Protein AF-A0A919GGV4-F1 (afdb_monomer_lite)

pLDDT: mean 75.47, std 19.91, range [45.5, 97.0]

Organism: NCBI:txid2014920

Secondary structure (DSSP, 8-state):
--------PPP-------PPP----------PP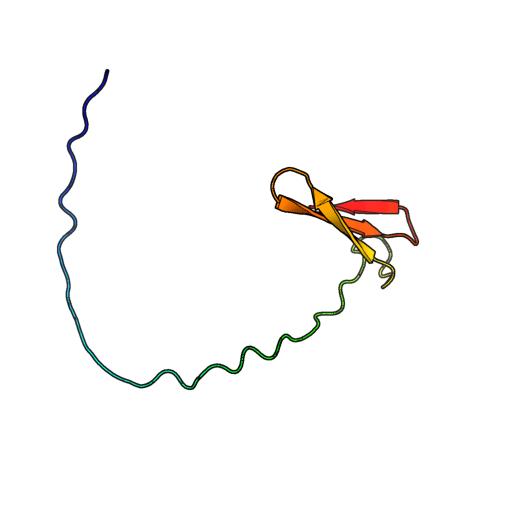PTTT--S-EEEEE-TTS-EEEEETTT--EE-

InterPro domains:
  IPR024064 FdhE-like superfamily [G3DSA:3.90.1670.10] (3-64)
  IPR024064 FdhE-like superfamily [SSF144020] (15-64)

Radius of gyration: 22.25 Å; chains: 1; bounding box: 45×37×46 Å

Sequence (64 aa):
MARREGEAMPASIRGEAHGLPELVVMRSKTTLLCPSCGSLHVAQVLGDNGGISYVCTACGHSWS

Foldseek 3Di:
DDDDDDDDDDDDDDDDDDDDDPPPPPVPVPQDADPVPRDSQKDWDQDPVRDIKIARPVPGDIDD

Structure (mmCIF, N/CA/C/O backbone):
data_AF-A0A919GGV4-F1
#
_entry.id   AF-A0A919GGV4-F1
#
loop_
_atom_site.group_PDB
_atom_site.id
_atom_site.type_symbol
_atom_site.label_atom_id
_atom_site.label_alt_id
_atom_site.label_comp_id
_atom_site.label_asym_id
_atom_site.label_entity_id
_atom_site.label_seq_id
_atom_site.pdbx_PDB_ins_code
_atom_site.Cartn_x
_atom_site.Cartn_y
_atom_site.Cartn_z
_atom_site.occupancy
_atom_site.B_iso_or_equiv
_atom_site.auth_seq_id
_atom_site.auth_comp_id
_atom_site.auth_asym_id
_atom_site.auth_atom_id
_atom_si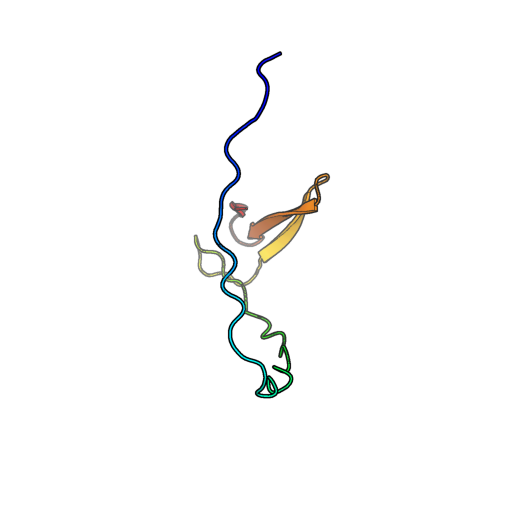te.pdbx_PDB_model_num
ATOM 1 N N . MET 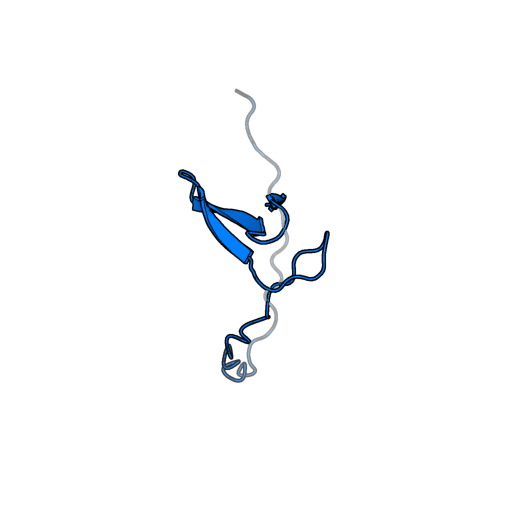A 1 1 ? 22.868 22.063 -28.824 1.00 46.28 1 MET A N 1
ATOM 2 C CA . MET A 1 1 ? 24.089 22.139 -27.992 1.00 46.28 1 MET A CA 1
ATOM 3 C C . MET A 1 1 ? 24.146 23.503 -27.312 1.00 46.28 1 MET A C 1
ATOM 5 O O . MET A 1 1 ? 24.668 24.441 -27.889 1.00 46.28 1 MET A O 1
ATOM 9 N N . ALA A 1 2 ? 23.547 23.642 -26.129 1.00 45.50 2 ALA A N 1
ATOM 10 C CA . ALA A 1 2 ? 23.707 24.840 -25.304 1.00 45.50 2 ALA A CA 1
ATOM 11 C C . ALA A 1 2 ? 24.517 24.435 -24.072 1.00 45.50 2 ALA A C 1
ATOM 13 O O . ALA A 1 2 ? 24.195 23.450 -23.406 1.00 45.50 2 ALA A O 1
ATOM 14 N N . ARG A 1 3 ? 25.643 25.119 -23.887 1.00 53.75 3 ARG A N 1
ATOM 15 C CA . ARG A 1 3 ? 26.646 24.840 -22.867 1.00 53.75 3 ARG A CA 1
ATOM 16 C C . ARG A 1 3 ? 26.219 25.428 -21.521 1.00 53.75 3 ARG A C 1
ATOM 18 O O . ARG A 1 3 ? 25.557 26.458 -21.476 1.00 53.75 3 ARG A O 1
ATOM 25 N N . ARG A 1 4 ? 26.612 24.711 -20.465 1.00 59.75 4 ARG A N 1
ATOM 26 C CA . ARG A 1 4 ? 26.639 25.129 -19.056 1.00 59.75 4 ARG A CA 1
ATOM 27 C C . ARG A 1 4 ? 27.482 26.399 -18.903 1.00 59.75 4 ARG A C 1
ATOM 29 O O . ARG A 1 4 ? 28.379 26.582 -19.714 1.00 59.75 4 ARG A O 1
ATOM 36 N N . GLU A 1 5 ? 27.150 27.234 -17.917 1.00 55.25 5 GLU A N 1
ATOM 37 C CA . GLU A 1 5 ? 28.062 27.811 -16.911 1.00 55.25 5 GLU A CA 1
ATOM 38 C C . GLU A 1 5 ? 27.224 28.642 -15.919 1.00 55.25 5 GLU A C 1
ATOM 40 O O . GLU A 1 5 ? 26.501 29.558 -16.307 1.00 55.25 5 GLU A O 1
ATOM 45 N N . GLY A 1 6 ? 27.301 28.300 -14.634 1.00 49.59 6 GLY A N 1
ATOM 46 C CA . GLY A 1 6 ? 26.594 28.993 -13.556 1.00 49.59 6 GLY A CA 1
ATOM 47 C C . GLY A 1 6 ? 26.813 28.335 -12.194 1.00 49.59 6 GLY A C 1
ATOM 48 O O . GLY A 1 6 ? 25.871 28.206 -11.422 1.00 49.59 6 GLY A O 1
ATOM 49 N N . GLU A 1 7 ? 28.034 27.860 -11.931 1.00 49.34 7 GLU A N 1
ATOM 50 C CA . GLU A 1 7 ? 28.463 27.348 -10.628 1.00 49.34 7 GLU A CA 1
ATOM 51 C C . GLU A 1 7 ? 29.174 28.475 -9.869 1.00 49.34 7 GLU A C 1
ATOM 53 O O . GLU A 1 7 ? 30.260 28.907 -10.252 1.00 49.34 7 GLU A O 1
ATOM 58 N N . ALA A 1 8 ? 28.557 28.932 -8.782 1.00 59.00 8 ALA A N 1
ATOM 59 C CA . ALA A 1 8 ? 29.244 29.521 -7.637 1.00 59.00 8 ALA A CA 1
ATOM 60 C C . ALA A 1 8 ? 28.321 29.409 -6.415 1.00 59.00 8 ALA A C 1
ATOM 62 O O . ALA A 1 8 ? 27.680 30.373 -6.000 1.00 59.00 8 ALA A O 1
ATOM 63 N N . MET A 1 9 ? 28.214 28.203 -5.857 1.00 68.31 9 MET A N 1
ATOM 64 C CA . MET A 1 9 ? 27.647 27.999 -4.524 1.00 68.31 9 MET A CA 1
ATOM 65 C C . MET A 1 9 ? 28.777 28.191 -3.495 1.00 68.31 9 MET A C 1
ATOM 67 O O . MET A 1 9 ? 29.804 27.517 -3.608 1.00 68.31 9 MET A O 1
ATOM 71 N N . PRO A 1 10 ? 28.661 29.096 -2.506 1.00 57.50 10 PRO A N 1
ATOM 72 C CA . PRO A 1 10 ? 29.718 29.284 -1.522 1.00 57.50 10 PRO A CA 1
ATOM 73 C C . PRO A 1 10 ? 29.763 28.111 -0.537 1.00 57.50 10 PRO A C 1
ATOM 75 O O . PRO A 1 10 ? 28.767 27.756 0.095 1.00 57.50 10 PRO A O 1
ATOM 78 N N . ALA A 1 11 ? 30.957 27.544 -0.371 1.00 48.25 11 ALA A N 1
ATOM 79 C CA . ALA A 1 11 ? 31.257 26.568 0.661 1.00 48.25 11 ALA A CA 1
ATOM 80 C C . ALA A 1 11 ? 31.083 27.197 2.052 1.00 48.25 11 ALA A C 1
ATOM 82 O O . ALA A 1 11 ? 31.803 28.119 2.432 1.00 48.25 11 ALA A O 1
ATOM 83 N N . SER A 1 12 ? 30.147 26.667 2.836 1.00 52.03 12 SER A N 1
ATOM 84 C CA . SER A 1 12 ? 30.136 26.835 4.289 1.00 52.03 12 SER A CA 1
ATOM 85 C C . SER A 1 12 ? 30.281 25.468 4.932 1.00 52.03 12 SER A C 1
ATOM 87 O O . SER A 1 12 ? 29.308 24.776 5.210 1.00 52.03 12 SER A O 1
ATOM 89 N N . ILE A 1 13 ? 31.536 25.090 5.156 1.00 67.56 13 ILE A N 1
ATOM 90 C CA . ILE A 1 13 ? 31.908 24.024 6.079 1.00 67.56 13 ILE A CA 1
ATOM 91 C C . ILE A 1 13 ? 31.704 24.551 7.504 1.00 67.56 13 ILE A C 1
ATOM 93 O O . ILE A 1 13 ? 32.356 25.508 7.923 1.00 67.56 13 ILE A O 1
ATOM 97 N N . ARG A 1 14 ? 30.758 23.974 8.246 1.00 59.75 14 ARG A N 1
ATOM 98 C CA . ARG A 1 14 ? 30.558 24.257 9.672 1.00 59.75 14 ARG A CA 1
ATOM 99 C C . ARG A 1 14 ? 30.183 22.980 10.422 1.00 59.75 14 ARG A C 1
ATOM 101 O O . ARG A 1 14 ? 29.072 22.497 10.272 1.00 59.75 14 ARG A O 1
ATOM 108 N N . GLY A 1 15 ? 31.103 22.545 11.283 1.00 46.97 15 GLY A N 1
ATOM 109 C CA . GLY A 1 15 ? 30.790 21.973 12.595 1.00 46.97 15 GLY A CA 1
ATOM 110 C C . GLY A 1 15 ? 30.539 20.469 12.651 1.00 46.97 15 GLY A C 1
ATOM 111 O O . GLY A 1 15 ? 29.449 20.004 12.354 1.00 46.97 15 GLY A O 1
ATOM 112 N N . GLU A 1 16 ? 31.555 19.753 13.123 1.00 54.06 16 GLU A N 1
ATOM 113 C CA . GLU A 1 16 ? 31.526 18.365 13.589 1.00 54.06 16 GLU A CA 1
ATOM 114 C C . GLU A 1 16 ? 30.620 18.126 14.811 1.00 54.06 16 GLU A C 1
ATOM 116 O O . GLU A 1 16 ? 30.385 19.025 15.619 1.00 54.06 16 GLU A O 1
ATOM 121 N N . ALA A 1 17 ? 30.289 16.839 14.975 1.00 55.34 17 ALA A N 1
ATOM 122 C CA . ALA A 1 17 ? 29.968 16.122 16.209 1.00 55.34 17 ALA A CA 1
ATOM 123 C C . ALA A 1 17 ? 28.666 16.482 16.947 1.00 55.34 17 ALA A C 1
ATOM 125 O O . ALA A 1 17 ? 28.589 17.446 17.696 1.00 55.34 17 ALA A O 1
ATOM 126 N N . HIS A 1 18 ? 27.692 15.573 16.869 1.00 47.34 18 HIS A N 1
ATOM 127 C CA . HIS A 1 18 ? 27.320 14.745 18.021 1.00 47.34 18 HIS A CA 1
ATOM 128 C C . HIS A 1 18 ? 26.616 13.482 17.527 1.00 47.34 18 HIS A C 1
ATOM 130 O O . HIS A 1 18 ? 25.792 13.539 16.617 1.00 47.34 18 HIS A O 1
ATOM 136 N N . GLY A 1 19 ? 27.007 12.339 18.097 1.00 55.62 19 GLY A N 1
ATOM 137 C CA . GLY A 1 19 ? 26.559 11.013 17.694 1.00 55.62 19 GLY A CA 1
ATOM 138 C C . GLY A 1 19 ? 25.051 10.959 17.509 1.00 55.62 19 GLY A C 1
ATOM 139 O O . GLY A 1 19 ? 24.288 11.210 18.441 1.00 55.62 19 GLY A O 1
ATOM 140 N N . LEU A 1 20 ? 24.634 10.625 16.291 1.00 50.78 20 LEU A N 1
ATOM 141 C CA . LEU A 1 20 ? 23.267 10.211 16.055 1.00 50.78 20 LEU A CA 1
ATOM 142 C C . LEU A 1 20 ? 23.076 8.948 16.900 1.00 50.78 20 LEU A C 1
ATOM 144 O O . LEU A 1 20 ? 23.849 8.002 16.711 1.00 50.78 20 LEU A O 1
ATOM 148 N N . PRO A 1 21 ? 22.118 8.901 17.845 1.00 50.03 21 PRO A N 1
ATOM 149 C CA . PRO A 1 21 ? 21.696 7.608 18.347 1.00 50.03 21 PRO A CA 1
ATOM 150 C C . PRO A 1 21 ? 21.327 6.815 17.103 1.00 50.03 21 PRO A C 1
ATOM 152 O O . PRO A 1 21 ? 20.637 7.348 16.230 1.00 50.03 21 PRO A O 1
ATOM 155 N N . GLU A 1 22 ? 21.869 5.606 16.984 1.00 56.19 22 GLU A N 1
ATOM 156 C CA . GLU A 1 22 ? 21.418 4.635 16.004 1.00 56.19 22 GLU A CA 1
ATOM 157 C C . GLU A 1 22 ? 19.895 4.615 16.132 1.00 56.19 22 GLU A C 1
ATOM 159 O O . GLU A 1 22 ? 19.341 4.099 17.106 1.00 56.19 22 GLU A O 1
ATOM 164 N N . LEU A 1 23 ? 19.218 5.339 15.234 1.00 55.97 23 LEU A N 1
ATOM 165 C CA . LEU A 1 23 ? 17.778 5.355 15.170 1.00 55.97 23 LEU A CA 1
ATOM 166 C C . LEU A 1 23 ? 17.514 3.941 14.724 1.00 55.97 23 LEU A C 1
ATOM 168 O O . LEU A 1 23 ? 17.667 3.627 13.544 1.00 55.97 23 LEU A O 1
ATOM 172 N N . VAL A 1 24 ? 17.229 3.078 15.699 1.00 57.25 24 VAL A N 1
ATOM 173 C CA . VAL A 1 24 ? 16.666 1.769 15.454 1.00 57.25 24 VAL A CA 1
ATOM 174 C C . VAL A 1 24 ? 15.487 2.085 14.562 1.00 57.25 24 VAL A C 1
ATOM 176 O O . VAL A 1 24 ? 14.475 2.614 15.030 1.00 57.25 24 VAL A O 1
ATOM 179 N N . VAL A 1 25 ? 15.652 1.866 13.255 1.00 52.75 25 VAL A N 1
ATOM 180 C CA . VAL A 1 25 ? 14.555 1.875 12.303 1.00 52.75 25 VAL A CA 1
ATOM 181 C C . VAL A 1 25 ? 13.763 0.650 12.704 1.00 52.75 25 VAL A C 1
ATOM 183 O O . VAL A 1 25 ? 13.888 -0.441 12.152 1.00 52.75 25 VAL A O 1
ATOM 186 N N . MET A 1 26 ? 12.973 0.822 13.757 1.00 49.72 26 MET A N 1
ATOM 187 C CA . MET A 1 26 ? 11.865 -0.031 14.055 1.00 49.72 26 MET A CA 1
ATOM 188 C C . MET A 1 26 ? 11.014 0.130 12.808 1.00 49.72 26 MET A C 1
ATOM 190 O O . MET A 1 26 ? 10.420 1.188 12.585 1.00 49.72 26 MET A O 1
ATOM 194 N N . ARG A 1 27 ? 11.037 -0.873 11.926 1.00 55.03 27 ARG A N 1
ATOM 195 C CA . ARG A 1 27 ? 10.050 -0.972 10.859 1.00 55.03 27 ARG A CA 1
ATOM 196 C C . ARG A 1 27 ? 8.711 -1.147 11.559 1.00 55.03 27 ARG A C 1
ATOM 198 O O . ARG A 1 27 ? 8.235 -2.263 11.752 1.00 55.03 27 ARG A O 1
ATOM 205 N N . SER A 1 28 ? 8.117 -0.032 11.971 1.00 53.56 28 SER A N 1
ATOM 206 C CA . SER A 1 28 ? 6.712 0.046 12.299 1.00 53.56 28 SER A CA 1
ATOM 207 C C . SER A 1 28 ? 6.013 -0.473 11.060 1.00 53.56 28 SER A C 1
ATOM 209 O O . SER A 1 28 ? 6.084 0.133 9.989 1.00 53.56 28 SER A O 1
ATOM 211 N N . LYS A 1 29 ? 5.434 -1.668 11.168 1.00 63.06 29 LYS A N 1
ATOM 212 C CA . LYS A 1 29 ? 4.560 -2.211 10.140 1.00 63.06 29 LYS A CA 1
ATOM 213 C C . LYS A 1 29 ? 3.323 -1.326 10.173 1.00 63.06 29 LYS A C 1
ATOM 215 O O . LYS A 1 29 ? 2.364 -1.633 10.869 1.00 63.06 29 LYS A O 1
ATOM 220 N N . THR A 1 30 ? 3.400 -0.170 9.516 1.00 72.75 30 THR A N 1
ATOM 221 C CA . THR A 1 30 ? 2.257 0.715 9.344 1.00 72.75 30 THR A CA 1
ATOM 222 C C . THR A 1 30 ? 1.224 -0.103 8.604 1.00 72.75 30 THR A C 1
ATOM 224 O O . THR A 1 30 ? 1.418 -0.489 7.451 1.00 72.75 30 THR A O 1
ATOM 227 N N . THR A 1 31 ? 0.172 -0.460 9.322 1.00 83.19 31 THR A N 1
ATOM 228 C CA . THR A 1 31 ? -0.934 -1.214 8.773 1.00 83.19 31 THR A CA 1
ATOM 229 C C . THR A 1 31 ? -1.603 -0.350 7.710 1.00 83.19 31 THR A C 1
ATOM 231 O O . THR A 1 31 ? -2.179 0.691 8.020 1.00 83.19 31 THR A O 1
ATOM 234 N N . LEU A 1 32 ? -1.468 -0.750 6.448 1.00 89.00 32 LEU A N 1
ATOM 235 C CA . LEU A 1 32 ? -1.991 0.001 5.317 1.00 89.00 32 LEU A CA 1
ATOM 236 C C . LEU A 1 32 ? -3.491 -0.279 5.174 1.00 89.00 32 LEU A C 1
ATOM 238 O O . LEU A 1 32 ? -3.902 -1.427 5.006 1.00 89.00 32 LEU A O 1
ATOM 242 N N . LEU A 1 33 ? -4.298 0.774 5.262 1.00 94.12 33 LEU A N 1
ATOM 243 C CA . LEU A 1 33 ? -5.751 0.723 5.113 1.00 94.12 33 LEU A CA 1
ATOM 244 C C . LEU A 1 33 ? -6.140 1.228 3.723 1.00 94.12 33 LEU A C 1
ATOM 246 O O . LEU A 1 33 ? -5.552 2.183 3.217 1.00 94.12 33 LEU A O 1
ATOM 250 N N . CYS A 1 34 ? -7.156 0.620 3.115 1.00 95.62 34 CYS A N 1
ATOM 251 C CA . CYS A 1 34 ? -7.722 1.122 1.871 1.00 95.62 34 CYS A CA 1
ATOM 252 C C . CYS A 1 34 ? -8.396 2.486 2.111 1.00 95.62 34 CYS A C 1
ATOM 254 O O . CYS A 1 34 ? -9.328 2.553 2.916 1.00 95.62 34 CYS A O 1
ATOM 256 N N . PRO A 1 35 ? -8.022 3.552 1.384 1.00 94.12 35 PRO A N 1
ATOM 257 C CA . PRO A 1 35 ? -8.619 4.877 1.571 1.00 94.12 35 PRO A CA 1
ATOM 258 C C . PRO A 1 35 ? -10.089 4.946 1.129 1.00 94.12 35 PRO A C 1
ATOM 260 O O . PRO A 1 35 ? -10.814 5.840 1.548 1.00 94.12 35 PRO A O 1
ATOM 263 N N . SER A 1 36 ? -10.544 4.001 0.298 1.00 94.00 36 SER A N 1
ATOM 264 C CA . SER A 1 36 ? -11.914 3.978 -0.223 1.00 94.00 36 SER A CA 1
ATOM 265 C C . SER A 1 36 ? -12.912 3.281 0.710 1.00 94.00 36 SER A C 1
ATOM 267 O O . SER A 1 36 ? -14.061 3.704 0.779 1.00 94.00 36 SER A O 1
ATOM 269 N N . CYS A 1 37 ? -12.504 2.225 1.423 1.00 95.81 37 CYS A N 1
ATOM 270 C CA . CYS A 1 37 ? -13.420 1.406 2.234 1.00 95.81 37 CYS A CA 1
ATOM 271 C C . CYS A 1 37 ? -12.920 1.090 3.652 1.00 95.81 37 CYS A C 1
ATOM 273 O O . CYS A 1 37 ? -13.622 0.425 4.410 1.00 95.81 37 CYS A O 1
ATOM 275 N N . GLY A 1 38 ? -11.704 1.508 4.013 1.00 94.38 38 GLY A N 1
ATOM 276 C CA . GLY A 1 38 ? -11.102 1.239 5.322 1.00 94.38 38 GLY A CA 1
ATOM 277 C C . GLY A 1 38 ? -10.659 -0.212 5.546 1.00 94.38 38 GLY A C 1
ATOM 278 O O . GLY A 1 38 ? -10.278 -0.567 6.656 1.00 94.38 38 GLY A O 1
ATOM 279 N N . SER A 1 39 ? -10.698 -1.072 4.525 1.00 93.69 39 SER A N 1
ATOM 280 C CA . SER A 1 39 ? -10.270 -2.471 4.646 1.00 93.69 39 SER A CA 1
ATOM 281 C C . SER A 1 39 ? -8.751 -2.603 4.775 1.00 93.69 39 SER A C 1
ATOM 283 O O . SER A 1 39 ? -7.990 -1.890 4.126 1.00 93.69 39 SER A O 1
ATOM 285 N N . LEU A 1 40 ? -8.322 -3.589 5.561 1.00 94.81 40 LEU A N 1
ATOM 286 C CA . LEU A 1 40 ? -6.926 -4.008 5.731 1.00 94.81 40 LEU A CA 1
ATOM 287 C C . LEU A 1 40 ? -6.419 -4.914 4.599 1.00 94.81 40 LEU A C 1
ATOM 289 O O . LEU A 1 40 ? -5.228 -5.203 4.509 1.00 94.81 40 LEU A O 1
ATOM 293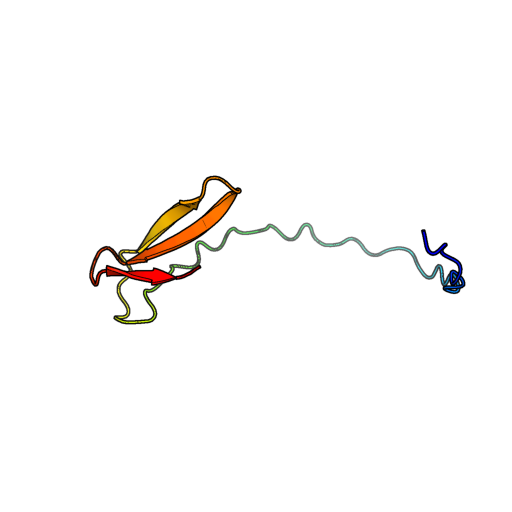 N N . HIS A 1 41 ? -7.326 -5.402 3.753 1.00 95.19 41 HIS A N 1
ATOM 294 C CA . HIS A 1 41 ? -7.017 -6.342 2.683 1.00 95.19 41 HIS A CA 1
ATOM 295 C C . HIS A 1 41 ? -6.429 -5.593 1.484 1.00 95.19 41 HIS A C 1
ATOM 297 O O . HIS A 1 41 ? -7.138 -5.252 0.534 1.00 95.19 41 HIS A O 1
ATOM 303 N N . VAL A 1 42 ? -5.135 -5.288 1.566 1.00 95.44 42 VAL A N 1
ATOM 304 C CA . VAL A 1 42 ? -4.382 -4.564 0.5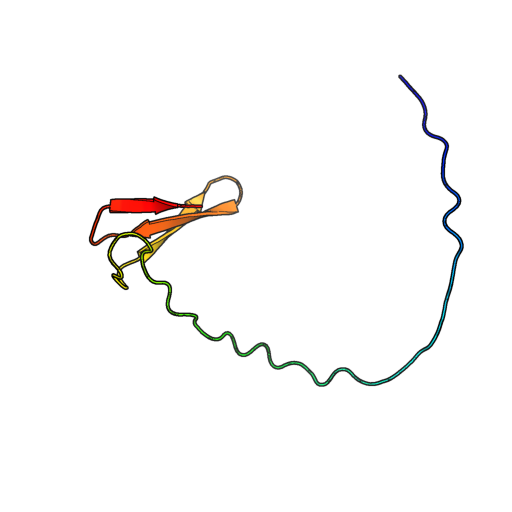40 1.00 95.44 42 VAL A CA 1
ATOM 305 C C . VAL A 1 42 ? -3.200 -5.409 0.075 1.00 95.44 42 VAL A C 1
ATOM 307 O O . VAL A 1 42 ? -2.375 -5.836 0.881 1.00 95.44 42 VAL A O 1
ATOM 310 N N . ALA A 1 43 ? -3.114 -5.631 -1.234 1.00 95.06 43 ALA A N 1
ATOM 311 C CA . ALA A 1 43 ? -1.977 -6.247 -1.897 1.00 95.06 43 ALA A CA 1
ATOM 312 C C . ALA A 1 43 ? -1.041 -5.163 -2.439 1.00 95.06 43 ALA A C 1
ATOM 314 O O . ALA A 1 43 ? -1.490 -4.205 -3.067 1.00 95.06 43 ALA A O 1
ATOM 315 N N . GLN A 1 44 ? 0.260 -5.332 -2.212 1.00 94.31 44 GLN A N 1
ATOM 316 C CA . GLN A 1 44 ? 1.295 -4.545 -2.869 1.00 94.31 44 GLN A CA 1
ATOM 317 C C . GLN A 1 44 ? 1.660 -5.220 -4.195 1.00 94.31 44 GLN A C 1
ATOM 319 O O . GLN A 1 44 ? 1.944 -6.417 -4.224 1.00 94.31 44 GLN A O 1
ATOM 324 N N . VAL A 1 45 ? 1.659 -4.453 -5.277 1.00 94.69 45 VAL A N 1
ATOM 325 C CA . VAL A 1 45 ? 2.039 -4.879 -6.622 1.00 94.69 45 VAL A CA 1
ATOM 326 C C . VAL A 1 45 ? 3.340 -4.174 -6.982 1.00 94.69 45 VAL A C 1
ATOM 328 O O . VAL A 1 45 ? 3.430 -2.952 -6.894 1.00 94.69 45 VAL A O 1
ATOM 331 N N . LEU A 1 46 ? 4.358 -4.944 -7.360 1.00 93.94 46 LEU A N 1
ATOM 332 C CA . LEU A 1 46 ? 5.617 -4.406 -7.861 1.00 93.94 46 LEU A CA 1
ATOM 333 C C . LEU A 1 46 ? 5.524 -4.304 -9.384 1.00 93.94 46 LEU A C 1
ATOM 335 O O . LEU A 1 46 ? 5.321 -5.314 -10.055 1.00 93.94 46 LEU A O 1
ATOM 339 N N . GLY A 1 47 ? 5.638 -3.091 -9.911 1.00 89.94 47 GLY A N 1
ATOM 340 C CA . GLY A 1 47 ? 5.706 -2.844 -11.345 1.00 89.94 47 GLY A CA 1
ATOM 341 C C . GLY A 1 47 ? 7.086 -3.163 -11.916 1.00 89.94 47 GLY A C 1
ATOM 342 O O . GLY A 1 47 ? 8.088 -3.207 -11.201 1.00 89.94 47 GLY A O 1
ATOM 343 N N . ASP A 1 48 ? 7.152 -3.301 -13.234 1.00 90.56 48 ASP A N 1
ATOM 344 C CA . ASP A 1 48 ? 8.359 -3.711 -13.973 1.00 90.56 48 ASP A CA 1
ATOM 345 C C . ASP A 1 48 ? 9.499 -2.683 -13.850 1.00 90.56 48 ASP A C 1
ATOM 347 O O . ASP A 1 48 ? 10.677 -3.016 -13.932 1.00 90.56 48 ASP A O 1
ATOM 351 N N . ASN A 1 49 ? 9.138 -1.424 -13.588 1.00 89.19 49 ASN A N 1
ATOM 352 C CA . ASN A 1 49 ? 10.064 -0.311 -13.368 1.00 89.19 49 ASN A CA 1
ATOM 353 C C . ASN A 1 49 ? 10.520 -0.174 -11.902 1.00 89.19 49 ASN A C 1
ATOM 355 O O . ASN A 1 49 ? 11.133 0.829 -11.542 1.00 89.19 49 ASN A O 1
ATOM 359 N N . GLY A 1 50 ? 10.163 -1.119 -11.025 1.00 88.00 50 GLY A N 1
ATOM 360 C CA . GLY A 1 50 ? 10.400 -1.010 -9.581 1.00 88.00 50 GLY A CA 1
ATOM 361 C C . GLY A 1 50 ? 9.439 -0.056 -8.859 1.00 88.00 50 GLY A C 1
ATOM 362 O O . GLY A 1 50 ? 9.636 0.243 -7.683 1.00 88.00 50 GLY A O 1
ATOM 363 N N . GLY A 1 51 ? 8.399 0.423 -9.549 1.00 93.88 51 GLY A N 1
ATOM 364 C CA . GLY A 1 51 ? 7.315 1.186 -8.937 1.00 93.88 51 GLY A CA 1
ATOM 365 C C . GLY A 1 51 ? 6.458 0.301 -8.036 1.00 93.88 51 GLY A C 1
ATOM 366 O O . GLY A 1 51 ? 6.270 -0.882 -8.311 1.00 93.88 51 GLY A O 1
ATOM 367 N N . ILE A 1 52 ? 5.931 0.877 -6.962 1.00 93.44 52 ILE A N 1
ATOM 368 C CA . ILE A 1 52 ? 5.014 0.191 -6.057 1.00 93.44 52 ILE A CA 1
ATOM 369 C C . ILE A 1 52 ? 3.603 0.687 -6.352 1.00 93.44 52 ILE A C 1
ATOM 371 O O . ILE A 1 52 ? 3.361 1.888 -6.384 1.00 93.44 52 ILE A O 1
ATOM 375 N N . SER A 1 53 ? 2.674 -0.241 -6.518 1.00 93.06 53 SER A N 1
ATOM 376 C CA . SER A 1 53 ? 1.244 0.038 -6.528 1.00 93.06 53 SER A CA 1
ATOM 377 C C . SER A 1 53 ? 0.558 -0.778 -5.447 1.00 93.06 53 SER A C 1
ATOM 379 O O . SER A 1 53 ? 1.081 -1.780 -4.957 1.00 93.06 53 SER A O 1
ATOM 381 N N . TYR A 1 54 ? -0.632 -0.355 -5.065 1.00 94.81 54 TYR A N 1
ATOM 382 C CA . TYR A 1 54 ? -1.436 -1.020 -4.059 1.00 94.81 54 TYR A CA 1
ATOM 383 C C . TYR A 1 54 ? -2.825 -1.281 -4.620 1.00 94.81 54 TYR A C 1
ATOM 385 O O . TYR A 1 54 ? -3.389 -0.444 -5.324 1.00 94.81 54 TYR A O 1
ATOM 393 N N . VAL A 1 55 ? -3.382 -2.445 -4.300 1.00 96.12 55 VAL A N 1
ATOM 394 C CA . VAL A 1 55 ? -4.726 -2.853 -4.711 1.00 96.12 55 VAL A CA 1
ATOM 395 C C . VAL A 1 55 ? -5.462 -3.391 -3.497 1.00 96.12 55 VAL A C 1
ATOM 397 O O . VAL A 1 55 ? -4.995 -4.315 -2.833 1.00 96.12 55 VAL A O 1
ATOM 400 N N . CYS A 1 56 ? -6.635 -2.840 -3.198 1.00 97.00 56 CYS A N 1
ATOM 401 C CA . CYS A 1 56 ? -7.505 -3.407 -2.182 1.00 97.00 56 CYS A CA 1
ATOM 402 C C . CYS A 1 56 ? -8.232 -4.631 -2.742 1.00 97.00 56 CYS A C 1
ATOM 404 O O . CYS A 1 56 ? -9.042 -4.510 -3.657 1.00 97.00 56 CYS A O 1
ATOM 406 N N . THR A 1 57 ? -8.006 -5.807 -2.161 1.00 96.00 57 THR A N 1
ATOM 407 C CA . THR A 1 57 ? -8.664 -7.052 -2.589 1.00 96.00 57 THR A CA 1
ATOM 408 C C . THR A 1 57 ? -10.097 -7.178 -2.069 1.00 96.00 57 THR A C 1
ATOM 410 O O . THR A 1 57 ? -10.820 -8.072 -2.495 1.00 96.00 57 THR A O 1
ATOM 413 N N . ALA A 1 58 ? -10.532 -6.268 -1.186 1.00 96.44 58 ALA A N 1
ATOM 414 C CA . ALA A 1 58 ? -11.912 -6.213 -0.708 1.00 96.44 58 ALA A CA 1
ATOM 415 C C . ALA A 1 58 ? -12.840 -5.380 -1.612 1.00 96.44 58 ALA A C 1
ATOM 417 O O . ALA A 1 58 ? -13.992 -5.759 -1.789 1.00 96.44 58 ALA A O 1
ATOM 418 N N . CYS A 1 59 ? -12.374 -4.253 -2.170 1.00 96.62 59 CYS A N 1
ATOM 419 C CA . CYS A 1 59 ? -13.211 -3.358 -2.992 1.00 96.62 59 CYS A CA 1
ATOM 420 C C . CYS A 1 59 ? -12.678 -3.086 -4.408 1.00 96.62 59 CYS A C 1
ATOM 422 O O . CYS A 1 59 ? -13.360 -2.433 -5.190 1.00 96.62 59 CYS A O 1
ATOM 424 N N . GLY A 1 60 ? -11.471 -3.546 -4.744 1.00 96.19 60 GLY A N 1
ATOM 425 C CA . GLY A 1 60 ? -10.855 -3.339 -6.058 1.00 96.19 60 GLY A CA 1
ATOM 426 C C . GLY A 1 60 ? -10.217 -1.963 -6.268 1.00 96.19 60 GLY A C 1
ATOM 427 O O . GLY A 1 60 ? -9.745 -1.677 -7.363 1.00 96.19 60 GLY A O 1
ATOM 428 N N . HIS A 1 61 ? -10.175 -1.099 -5.249 1.00 95.94 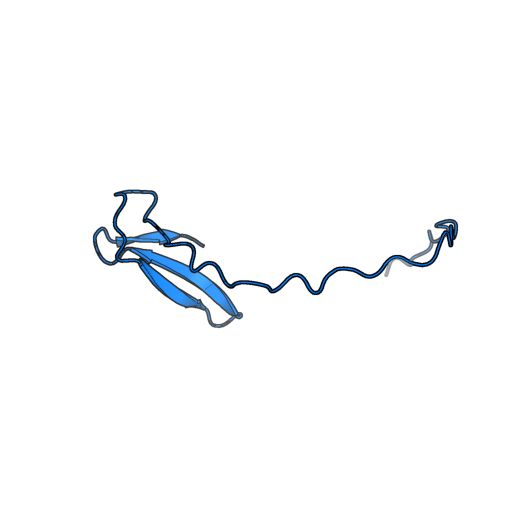61 HIS A N 1
ATOM 429 C CA . HIS A 1 61 ? -9.546 0.216 -5.368 1.00 95.94 61 HIS A CA 1
ATOM 430 C C . HIS A 1 61 ? -8.020 0.102 -5.508 1.00 95.94 61 HIS A C 1
ATOM 432 O O . HIS A 1 61 ? -7.379 -0.569 -4.697 1.00 95.94 61 HIS A O 1
ATOM 438 N N . SER A 1 62 ? -7.443 0.786 -6.496 1.00 93.81 62 SER A N 1
ATOM 439 C CA . SER A 1 62 ? -6.007 0.774 -6.795 1.00 93.81 62 SER A CA 1
ATOM 440 C C . SER A 1 62 ? -5.387 2.170 -6.718 1.00 93.81 62 SER A C 1
ATOM 442 O O . SER A 1 62 ? -5.998 3.128 -7.192 1.00 93.81 62 SER A O 1
ATOM 444 N N . TRP A 1 63 ? -4.166 2.281 -6.188 1.00 94.38 63 TRP A N 1
ATOM 445 C CA . TRP A 1 63 ? -3.396 3.533 -6.112 1.00 94.38 63 TRP A CA 1
ATOM 446 C C . TRP A 1 63 ? -1.882 3.280 -6.216 1.00 94.38 63 TRP A C 1
ATOM 448 O O . TRP A 1 63 ? -1.439 2.132 -6.145 1.00 94.38 63 TRP A O 1
ATOM 458 N N . SER A 1 64 ? -1.094 4.339 -6.436 1.00 88.88 64 SER A N 1
ATOM 459 C CA . SER A 1 64 ? 0.380 4.313 -6.548 1.00 88.88 64 SER A CA 1
ATOM 460 C C . SER A 1 64 ? 1.010 5.233 -5.512 1.00 88.88 64 SER A C 1
ATOM 462 O O . SER A 1 64 ? 0.422 6.317 -5.298 1.00 88.88 64 SER A O 1
#